Protein AF-A0A961UXJ8-F1 (afdb_monomer)

Radius of gyration: 20.01 Å; Cα contacts (8 Å, |Δi|>4): 29; chains: 1; bounding box: 29×19×73 Å

Foldseek 3Di:
DDPPPPPPPPPPPVVVVLVVQLVVQLVVLVVVLVVVCVVCVVVVHDDDPVNSVVSSVVSSVVSSVVVVVVSVVVVVVVD

Structure (mm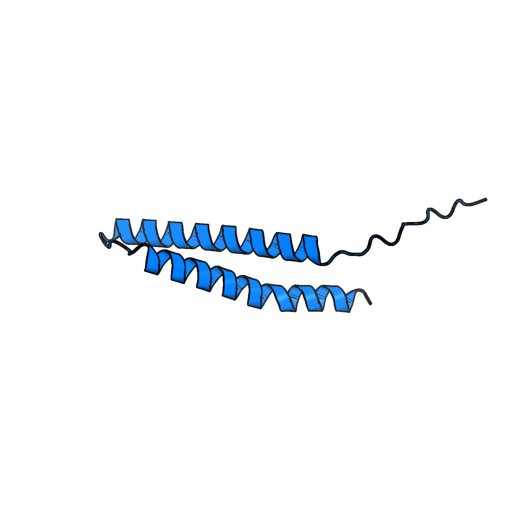CIF, N/CA/C/O backbone):
data_AF-A0A961UXJ8-F1
#
_entry.id   AF-A0A961UXJ8-F1
#
loop_
_atom_site.group_PDB
_atom_site.id
_atom_site.type_symbol
_atom_site.label_atom_id
_atom_site.label_alt_id
_atom_site.label_comp_id
_atom_site.label_asym_id
_atom_site.label_entity_id
_atom_site.label_seq_id
_atom_site.pdbx_PDB_ins_code
_atom_site.Cartn_x
_atom_site.Cartn_y
_atom_site.Cartn_z
_atom_site.occupancy
_atom_site.B_iso_or_equiv
_atom_site.auth_seq_id
_atom_site.auth_comp_id
_atom_site.auth_asym_id
_atom_site.auth_atom_id
_atom_site.pdbx_PDB_model_num
ATOM 1 N N . MET A 1 1 ? -7.172 5.499 57.260 1.00 39.91 1 MET A N 1
ATOM 2 C CA . MET A 1 1 ? -7.803 6.240 56.147 1.00 39.91 1 MET A CA 1
ATOM 3 C C . MET A 1 1 ? -7.023 5.932 54.879 1.00 39.91 1 MET A C 1
ATOM 5 O O . MET A 1 1 ? -6.058 6.613 54.565 1.00 39.91 1 MET A O 1
ATOM 9 N N . THR A 1 2 ? -7.359 4.830 54.217 1.00 46.12 2 THR A N 1
ATOM 10 C CA . THR A 1 2 ? -6.758 4.415 52.946 1.00 46.12 2 THR A CA 1
ATOM 11 C C . THR A 1 2 ? -7.471 5.162 51.830 1.00 46.12 2 THR A C 1
ATOM 13 O O . THR A 1 2 ? -8.642 4.915 51.552 1.00 46.12 2 THR A O 1
ATOM 16 N N . SER A 1 3 ? -6.777 6.144 51.257 1.00 46.22 3 SER A N 1
ATOM 17 C CA . SER A 1 3 ? -7.244 6.906 50.104 1.00 46.22 3 SER A CA 1
ATOM 18 C C . SER A 1 3 ? -7.429 5.939 48.936 1.00 46.22 3 SER A C 1
ATOM 20 O O . SER A 1 3 ? -6.453 5.451 48.366 1.00 46.22 3 SER A O 1
ATOM 22 N N . ALA A 1 4 ? -8.680 5.597 48.634 1.00 55.78 4 ALA A N 1
ATOM 23 C CA . ALA A 1 4 ? -9.029 4.894 47.414 1.00 55.78 4 ALA A CA 1
ATOM 24 C C . ALA A 1 4 ? -8.693 5.833 46.254 1.00 55.78 4 ALA A C 1
ATOM 26 O O . ALA A 1 4 ? -9.419 6.794 45.993 1.00 55.78 4 ALA A O 1
ATOM 27 N N . SER A 1 5 ? -7.553 5.584 45.609 1.00 48.84 5 SER A N 1
ATOM 28 C CA . SER A 1 5 ? -7.218 6.185 44.326 1.00 48.84 5 SER A CA 1
ATOM 29 C C . SER A 1 5 ? -8.353 5.832 43.373 1.00 48.84 5 SER A C 1
ATOM 31 O O . SER A 1 5 ? -8.471 4.693 42.922 1.00 48.84 5 SER A O 1
ATOM 33 N N . ARG A 1 6 ? -9.262 6.784 43.150 1.00 50.34 6 ARG A N 1
ATOM 34 C CA . ARG A 1 6 ? -10.260 6.701 42.092 1.00 50.34 6 ARG A CA 1
ATOM 35 C C . ARG A 1 6 ? -9.481 6.733 40.788 1.00 50.34 6 ARG A C 1
ATOM 37 O O . ARG A 1 6 ? -9.196 7.808 40.266 1.00 50.34 6 ARG A O 1
ATOM 44 N N . THR A 1 7 ? -9.133 5.553 40.286 1.00 54.41 7 THR A N 1
ATOM 45 C CA . THR A 1 7 ? -8.907 5.341 38.862 1.00 54.41 7 THR A CA 1
ATOM 46 C C . THR A 1 7 ? -10.168 5.847 38.185 1.00 54.41 7 THR A C 1
ATOM 48 O O . THR A 1 7 ? -11.231 5.234 38.266 1.00 54.41 7 THR A O 1
ATOM 51 N N . ILE A 1 8 ? -10.076 7.061 37.648 1.00 49.94 8 ILE A N 1
ATOM 52 C CA . ILE A 1 8 ? -11.080 7.624 36.764 1.00 49.94 8 ILE A CA 1
ATOM 53 C C . ILE A 1 8 ? -11.278 6.561 35.695 1.00 49.94 8 ILE A C 1
ATOM 55 O O . ILE A 1 8 ? -10.300 6.145 35.077 1.00 49.94 8 ILE A O 1
ATOM 59 N N . ALA A 1 9 ? -12.513 6.087 35.544 1.00 48.12 9 ALA A N 1
ATOM 60 C CA . ALA A 1 9 ? -12.929 5.307 34.395 1.00 48.12 9 ALA A CA 1
ATOM 61 C C . ALA A 1 9 ? -12.603 6.152 33.159 1.00 48.12 9 ALA A C 1
ATOM 63 O O . ALA A 1 9 ? -13.372 7.027 32.759 1.00 48.12 9 ALA A O 1
ATOM 64 N N . GLN A 1 10 ? -11.387 5.985 32.637 1.00 48.50 10 GLN A N 1
ATOM 65 C CA . GLN A 1 10 ? -11.015 6.477 31.332 1.00 48.50 10 GLN A CA 1
ATOM 66 C C . GLN A 1 10 ? -12.018 5.794 30.412 1.00 48.50 10 GLN A C 1
ATOM 68 O O . GLN A 1 10 ? -12.087 4.566 30.453 1.00 48.50 10 GLN A O 1
ATOM 73 N N . PRO A 1 11 ? -12.831 6.529 29.635 1.00 47.22 11 PRO A N 1
ATOM 74 C CA . PRO A 1 11 ? -13.553 5.890 28.558 1.00 47.22 11 PRO A CA 1
ATOM 75 C C . PRO A 1 11 ? -12.463 5.241 27.717 1.00 47.22 11 PRO A C 1
ATOM 77 O O . PRO A 1 11 ? -11.620 5.931 27.137 1.00 47.22 11 PRO A O 1
ATOM 80 N N . GLU A 1 12 ? -12.410 3.919 27.781 1.00 54.09 12 GLU A N 1
ATOM 81 C CA . GLU A 1 12 ? -11.571 3.035 26.997 1.00 54.09 12 GLU A CA 1
ATOM 82 C C . GLU A 1 12 ? -12.015 3.226 25.556 1.00 54.09 12 GLU A C 1
ATOM 84 O O . GLU A 1 12 ? -12.868 2.556 24.985 1.00 54.09 12 GLU A O 1
ATOM 89 N N . SER A 1 13 ? -11.521 4.336 25.030 1.00 47.50 13 SER A N 1
ATOM 90 C CA . SER A 1 13 ? -11.845 4.871 23.744 1.00 47.50 13 SER A CA 1
ATOM 91 C C . SER A 1 13 ? -11.300 3.847 22.773 1.00 47.50 13 SER A C 1
ATOM 93 O O . SER A 1 13 ? -10.092 3.685 22.609 1.00 47.50 13 SER A O 1
ATOM 95 N N . LEU A 1 14 ? -12.202 3.104 22.149 1.00 54.56 14 LEU A N 1
ATOM 96 C CA . LEU A 1 14 ? -11.873 2.217 21.043 1.00 54.56 14 LEU A CA 1
ATOM 97 C C . LEU A 1 14 ? -11.191 3.010 19.906 1.00 54.56 14 LEU A C 1
ATOM 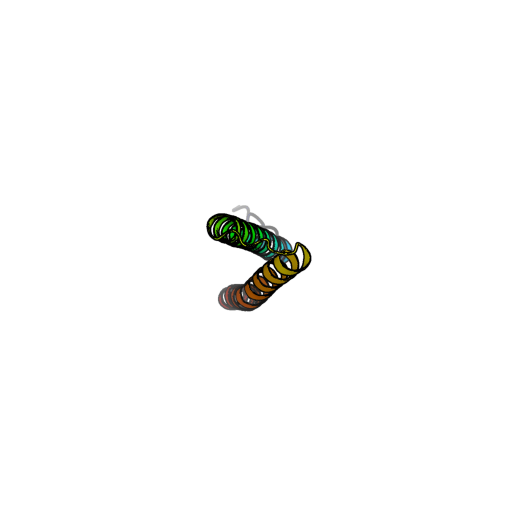99 O O . LEU A 1 14 ? -10.444 2.442 19.115 1.00 54.56 14 LEU A O 1
ATOM 103 N N . ALA A 1 15 ? -11.372 4.338 19.861 1.00 55.97 15 ALA A N 1
ATOM 104 C CA . ALA A 1 15 ? -10.859 5.229 18.825 1.00 55.97 15 ALA A CA 1
ATOM 105 C C . ALA A 1 15 ? -9.319 5.247 18.668 1.00 55.97 15 ALA A C 1
ATOM 107 O O . ALA A 1 15 ? -8.875 5.074 17.537 1.00 55.97 15 ALA A O 1
ATOM 108 N N . PRO A 1 16 ? -8.468 5.413 19.705 1.00 60.34 16 PRO A N 1
ATOM 109 C CA . PRO A 1 16 ? -7.011 5.326 19.573 1.00 60.34 16 PRO A CA 1
ATOM 110 C C . PRO A 1 16 ? -6.512 3.949 19.121 1.00 60.34 16 PRO A C 1
ATOM 112 O O . PRO A 1 16 ? -5.585 3.895 18.315 1.00 60.34 16 PRO A O 1
ATOM 115 N N . LYS A 1 17 ? -7.128 2.842 19.571 1.00 59.38 17 LYS A N 1
ATOM 116 C CA . LYS A 1 17 ? -6.768 1.494 19.087 1.00 59.38 17 LYS A CA 1
ATOM 117 C C . LYS A 1 17 ? -7.144 1.332 17.599 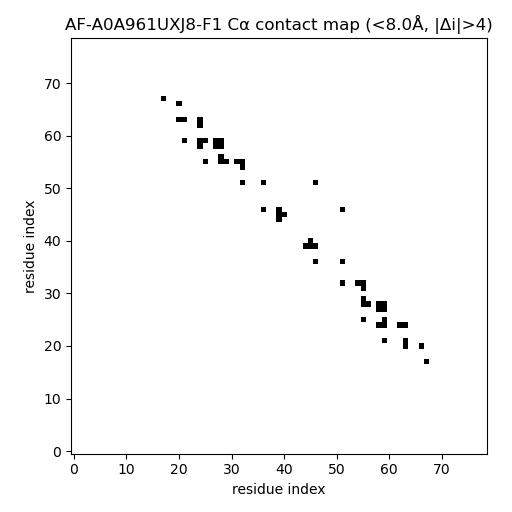1.00 59.38 17 LYS A C 1
ATOM 119 O O . LYS A 1 17 ? -6.309 0.892 16.812 1.00 59.38 17 LYS A O 1
ATOM 124 N N . VAL A 1 18 ? -8.341 1.771 17.187 1.00 63.72 18 VAL A N 1
ATOM 125 C CA . VAL A 1 18 ? -8.792 1.732 15.778 1.00 63.72 18 VAL A CA 1
ATOM 126 C C . VAL A 1 18 ? -7.943 2.649 14.890 1.00 63.72 18 VAL A C 1
ATOM 128 O O . VAL A 1 18 ? -7.553 2.257 13.791 1.00 63.72 18 VAL A O 1
ATOM 131 N N . ALA A 1 19 ? -7.595 3.846 15.369 1.00 64.62 19 ALA A N 1
ATOM 132 C CA . ALA A 1 19 ? -6.703 4.762 14.667 1.00 64.62 19 ALA A CA 1
ATOM 133 C C . ALA A 1 19 ? -5.303 4.154 14.498 1.00 64.62 19 ALA A C 1
ATOM 135 O O . ALA A 1 19 ? -4.744 4.208 13.405 1.00 64.62 19 ALA A O 1
ATOM 136 N N . GLY A 1 20 ? -4.763 3.510 15.539 1.00 68.88 20 GLY A N 1
ATOM 137 C CA . GLY A 1 20 ? -3.485 2.800 15.473 1.00 68.88 20 GLY A CA 1
ATOM 138 C C . GLY A 1 20 ? -3.476 1.690 14.418 1.00 68.88 20 GLY A C 1
ATOM 139 O O . GLY A 1 20 ? -2.537 1.601 13.630 1.00 68.88 20 GLY A O 1
ATOM 140 N N . VAL A 1 21 ? -4.549 0.898 14.337 1.00 70.00 21 VAL A N 1
ATOM 141 C CA . VAL A 1 21 ? -4.713 -0.147 13.312 1.00 70.00 21 VAL A CA 1
ATOM 142 C C . VAL A 1 21 ? -4.819 0.447 11.908 1.00 70.00 21 VAL A C 1
ATOM 144 O O . VAL A 1 21 ? -4.181 -0.056 10.985 1.00 70.00 21 VAL A O 1
ATOM 147 N N . ALA A 1 22 ? -5.571 1.536 11.732 1.00 71.12 22 ALA A N 1
ATOM 148 C CA . ALA A 1 22 ? -5.676 2.209 10.441 1.00 71.12 22 ALA A CA 1
ATOM 149 C C . ALA A 1 22 ? -4.302 2.713 9.962 1.00 71.12 22 ALA A C 1
ATOM 151 O O . ALA A 1 22 ? -3.915 2.440 8.823 1.00 71.12 22 ALA A O 1
ATOM 152 N N . PHE A 1 23 ? -3.525 3.352 10.845 1.00 76.12 23 PHE A N 1
ATOM 153 C 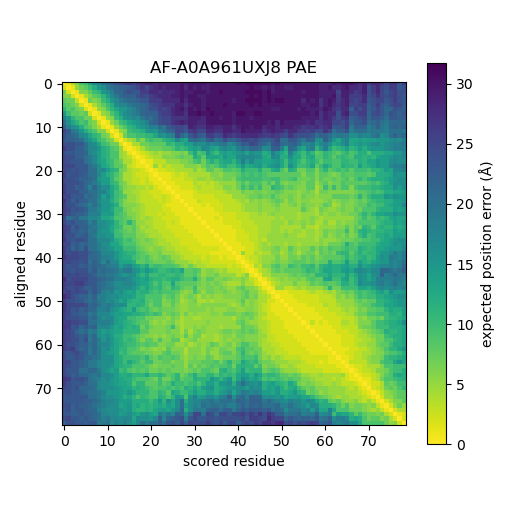CA . PHE A 1 23 ? -2.160 3.797 10.546 1.00 76.12 23 PHE A CA 1
ATOM 154 C C . PHE A 1 23 ? -1.208 2.635 10.243 1.00 76.12 23 PHE A C 1
ATOM 156 O O . PHE A 1 23 ? -0.452 2.709 9.274 1.00 76.12 23 PHE A O 1
ATOM 163 N N . ALA A 1 24 ? -1.268 1.548 11.017 1.00 76.50 24 ALA A N 1
ATOM 164 C CA . ALA A 1 24 ? -0.475 0.351 10.751 1.00 76.50 24 ALA A CA 1
ATOM 165 C C . ALA A 1 24 ? -0.821 -0.257 9.381 1.00 76.50 24 ALA A C 1
ATOM 167 O O . ALA A 1 24 ? 0.077 -0.601 8.614 1.00 76.50 24 ALA A O 1
ATOM 168 N N . SER A 1 25 ? -2.111 -0.308 9.029 1.00 76.19 25 SER A N 1
ATOM 169 C CA . SER A 1 25 ? -2.563 -0.832 7.737 1.00 76.19 25 SER A CA 1
ATOM 170 C C . SER A 1 25 ? -2.081 0.013 6.557 1.00 76.19 25 SER A C 1
ATOM 172 O O . SER A 1 25 ? -1.642 -0.541 5.550 1.00 76.19 25 SER A O 1
ATOM 174 N N . LEU A 1 26 ? -2.092 1.345 6.696 1.00 76.19 26 LEU A N 1
ATOM 175 C CA . LEU A 1 26 ? -1.593 2.268 5.678 1.00 76.19 26 LEU A CA 1
ATOM 176 C C . LEU A 1 26 ? -0.087 2.107 5.486 1.00 76.19 26 LEU A C 1
ATOM 178 O O . LEU A 1 26 ? 0.382 2.050 4.352 1.00 76.19 26 LEU A O 1
ATOM 182 N N . PHE A 1 27 ? 0.669 1.980 6.579 1.00 79.56 27 PHE A N 1
ATOM 183 C CA . PHE A 1 27 ? 2.108 1.752 6.509 1.00 79.56 27 PHE A CA 1
ATOM 184 C C . PHE A 1 27 ? 2.436 0.444 5.779 1.00 79.56 27 PHE A C 1
ATOM 186 O O . PHE A 1 27 ? 3.253 0.432 4.859 1.00 79.56 27 PHE A O 1
ATOM 193 N N . THR A 1 28 ? 1.752 -0.648 6.130 1.00 81.62 28 THR A N 1
ATOM 194 C CA . THR A 1 28 ? 1.918 -1.940 5.454 1.00 81.62 28 THR A CA 1
ATOM 195 C C . THR A 1 28 ? 1.506 -1.877 3.982 1.00 81.62 28 THR A C 1
ATOM 197 O O . THR A 1 28 ? 2.214 -2.422 3.136 1.00 81.62 28 THR A O 1
ATOM 200 N N . ALA A 1 29 ? 0.410 -1.189 3.650 1.00 79.19 29 ALA A N 1
ATOM 201 C CA . ALA A 1 29 ? -0.030 -1.008 2.269 1.00 79.19 29 ALA A CA 1
ATOM 202 C C . ALA A 1 29 ? 1.016 -0.251 1.436 1.00 79.19 29 ALA A C 1
ATOM 204 O O . ALA A 1 29 ? 1.399 -0.720 0.367 1.00 79.19 29 ALA A O 1
ATOM 205 N N . VAL A 1 30 ? 1.541 0.869 1.944 1.00 83.00 30 VAL A N 1
ATOM 206 C CA . VAL A 1 30 ? 2.593 1.647 1.267 1.00 83.00 30 VAL A CA 1
ATOM 207 C C . VAL A 1 30 ? 3.868 0.821 1.098 1.00 83.00 30 VAL A C 1
ATOM 209 O O . VAL A 1 30 ? 4.460 0.833 0.020 1.00 83.00 30 VAL A O 1
ATOM 212 N N . PHE A 1 31 ? 4.270 0.065 2.123 1.00 86.88 31 PHE A N 1
ATOM 213 C CA . PHE A 1 31 ? 5.440 -0.811 2.055 1.00 86.88 31 PHE A CA 1
ATOM 214 C C . PHE A 1 31 ? 5.311 -1.860 0.940 1.00 86.88 31 PHE A C 1
ATOM 216 O O . PHE A 1 31 ? 6.227 -2.029 0.134 1.00 86.88 31 PHE A O 1
ATOM 223 N N . TRP A 1 32 ? 4.158 -2.528 0.845 1.00 84.25 32 TRP A N 1
ATOM 224 C CA . TRP A 1 32 ? 3.912 -3.527 -0.196 1.00 84.25 32 TRP A CA 1
ATOM 225 C C . TRP A 1 32 ? 3.810 -2.919 -1.593 1.00 84.25 32 TRP A C 1
ATOM 227 O O . TRP A 1 32 ? 4.391 -3.459 -2.530 1.00 84.25 32 TRP A O 1
ATOM 237 N N . VAL A 1 33 ? 3.140 -1.776 -1.740 1.00 85.88 33 VAL A N 1
ATOM 238 C CA . VAL A 1 33 ? 3.071 -1.031 -3.007 1.00 85.88 33 VAL A CA 1
ATOM 239 C C . VAL A 1 33 ? 4.474 -0.622 -3.472 1.00 85.88 33 VAL A C 1
ATOM 241 O O . VAL A 1 33 ? 4.803 -0.782 -4.647 1.00 85.88 33 VAL A O 1
ATOM 244 N N . ALA A 1 34 ? 5.338 -0.172 -2.558 1.00 85.25 34 ALA A N 1
ATOM 245 C CA . ALA A 1 34 ? 6.727 0.160 -2.866 1.00 85.25 34 ALA A CA 1
ATOM 246 C C . ALA A 1 34 ? 7.541 -1.073 -3.294 1.00 85.25 34 ALA A C 1
ATOM 248 O O . ALA A 1 34 ? 8.276 -1.001 -4.279 1.00 85.25 34 ALA A O 1
ATOM 249 N N . MET A 1 35 ? 7.380 -2.211 -2.606 1.00 86.69 35 MET A N 1
ATOM 250 C CA . MET A 1 35 ? 8.000 -3.481 -3.005 1.00 86.69 35 MET A CA 1
ATOM 251 C C . MET A 1 35 ? 7.547 -3.920 -4.401 1.00 86.69 35 MET A C 1
ATOM 253 O O . MET A 1 35 ? 8.394 -4.251 -5.225 1.00 86.69 35 MET A O 1
ATOM 257 N N . ILE A 1 36 ? 6.245 -3.860 -4.696 1.00 85.62 36 ILE A N 1
ATOM 258 C CA . ILE A 1 36 ? 5.688 -4.218 -6.010 1.00 85.62 36 ILE A CA 1
ATOM 259 C C . ILE A 1 36 ? 6.252 -3.309 -7.103 1.00 85.62 36 ILE A C 1
ATOM 261 O O . ILE A 1 36 ? 6.706 -3.810 -8.130 1.00 85.62 36 ILE A O 1
ATOM 265 N N . SER A 1 37 ? 6.298 -1.994 -6.875 1.00 84.06 37 SER A N 1
ATOM 266 C CA . SER A 1 37 ? 6.922 -1.045 -7.805 1.00 84.06 37 SER A CA 1
ATOM 267 C C . SER A 1 37 ? 8.402 -1.344 -8.038 1.00 84.06 37 SER A C 1
ATOM 269 O O . SER A 1 37 ? 8.859 -1.325 -9.179 1.00 84.06 37 SER A O 1
ATOM 271 N N . LEU A 1 38 ? 9.156 -1.652 -6.978 1.00 86.44 38 LEU A N 1
ATOM 272 C CA . LEU 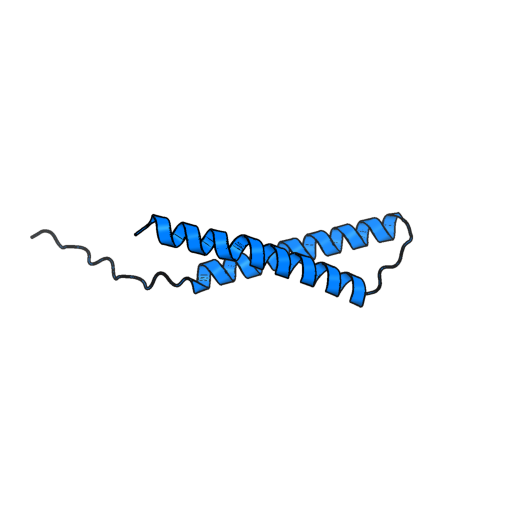A 1 38 ? 10.574 -1.995 -7.082 1.00 86.44 38 LEU A CA 1
ATOM 273 C C . LEU A 1 38 ? 10.778 -3.278 -7.898 1.00 86.44 38 LEU A C 1
ATOM 275 O O . LEU A 1 38 ? 11.644 -3.330 -8.768 1.00 86.44 38 LEU A O 1
ATOM 279 N N . THR A 1 39 ? 9.954 -4.299 -7.651 1.00 86.69 39 THR A N 1
ATOM 280 C CA . THR A 1 39 ? 9.960 -5.542 -8.424 1.00 86.69 39 THR A CA 1
ATOM 281 C C . THR A 1 39 ? 9.582 -5.280 -9.883 1.00 86.69 39 THR A C 1
ATOM 283 O O . THR A 1 39 ? 10.289 -5.738 -10.771 1.00 86.69 39 THR A O 1
ATOM 286 N N . GLY A 1 40 ? 8.546 -4.483 -10.155 1.00 84.50 40 GLY A N 1
ATOM 287 C CA . GLY A 1 40 ? 8.156 -4.092 -11.515 1.00 84.50 40 GLY A CA 1
ATOM 288 C C . GLY A 1 40 ? 9.293 -3.438 -12.286 1.00 84.50 40 GLY A C 1
ATOM 289 O O . GLY A 1 40 ? 9.614 -3.873 -13.389 1.00 84.50 40 GLY A O 1
ATOM 290 N N . MET A 1 41 ? 9.975 -2.474 -11.661 1.00 83.88 41 MET A N 1
ATOM 291 C CA . MET A 1 41 ? 11.157 -1.836 -12.242 1.00 83.88 41 MET A CA 1
ATOM 292 C C . MET A 1 41 ? 12.279 -2.840 -12.526 1.00 83.88 41 MET A C 1
ATOM 294 O O . MET A 1 41 ? 12.898 -2.764 -13.585 1.00 83.88 41 MET A O 1
ATOM 298 N N . ALA A 1 42 ? 12.506 -3.817 -11.641 1.00 87.19 42 ALA A N 1
ATOM 299 C CA . ALA A 1 42 ? 13.498 -4.873 -11.861 1.00 87.19 42 ALA A CA 1
ATOM 300 C C . ALA A 1 42 ? 13.161 -5.785 -13.060 1.00 87.19 42 ALA A C 1
ATOM 302 O O . ALA A 1 42 ? 14.071 -6.305 -13.701 1.00 87.19 42 ALA A O 1
ATOM 303 N N . PHE A 1 43 ? 11.876 -5.941 -13.396 1.00 87.69 43 PHE A N 1
ATOM 304 C CA . PHE A 1 43 ? 11.403 -6.677 -14.577 1.00 87.69 43 PHE A CA 1
ATOM 305 C C . PHE A 1 43 ? 11.142 -5.781 -15.804 1.00 87.69 43 PHE A C 1
ATOM 307 O O . PHE A 1 43 ? 10.709 -6.280 -16.842 1.00 87.69 43 PHE A O 1
ATOM 314 N N . GLY A 1 44 ? 11.401 -4.470 -15.714 1.00 83.31 44 GLY A N 1
ATOM 315 C CA . GLY A 1 44 ? 11.148 -3.507 -16.794 1.00 83.31 44 GLY A CA 1
ATOM 316 C C . GLY A 1 44 ? 9.664 -3.204 -17.043 1.00 83.31 44 GLY A C 1
ATOM 317 O O . GLY A 1 44 ? 9.313 -2.677 -18.095 1.00 83.31 44 GLY A O 1
ATOM 318 N N . ILE A 1 45 ? 8.789 -3.536 -16.092 1.00 82.75 45 ILE A N 1
ATOM 319 C CA . ILE A 1 45 ? 7.345 -3.314 -16.171 1.00 82.75 45 ILE A CA 1
ATOM 320 C C . ILE A 1 45 ? 7.010 -1.984 -15.497 1.00 82.75 45 ILE A C 1
ATOM 322 O O . ILE A 1 45 ? 7.331 -1.756 -14.331 1.00 82.75 45 ILE A O 1
ATOM 326 N N . SER A 1 46 ? 6.336 -1.103 -16.234 1.00 78.19 46 SER A N 1
ATOM 327 C CA . SER A 1 46 ? 5.790 0.147 -15.704 1.00 78.19 46 SER A CA 1
ATOM 328 C C . SER A 1 46 ? 4.393 -0.116 -15.151 1.00 78.19 46 SER A C 1
ATOM 330 O O . SER A 1 46 ? 3.488 -0.464 -15.908 1.00 78.19 46 SER A O 1
ATOM 332 N N . PHE A 1 47 ? 4.210 0.028 -13.840 1.00 78.00 47 PHE A N 1
ATOM 333 C CA . PHE A 1 47 ? 2.881 -0.044 -13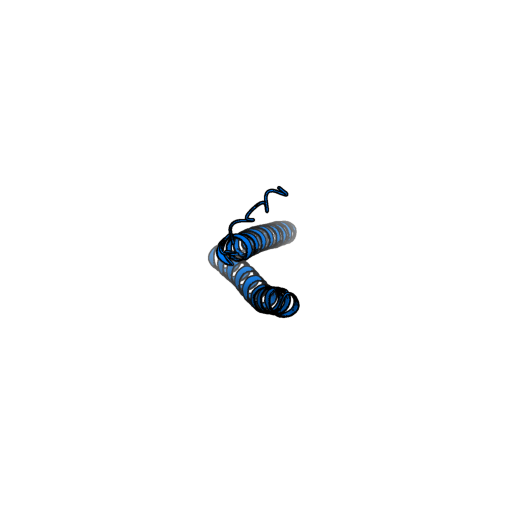.241 1.00 78.00 47 PHE A CA 1
ATOM 334 C C . PHE A 1 47 ? 2.195 1.314 -13.310 1.00 78.00 47 PHE A C 1
ATOM 336 O O . PHE A 1 47 ? 2.790 2.336 -12.966 1.00 78.00 47 PHE A O 1
ATOM 343 N N . ASP A 1 48 ? 0.936 1.303 -13.741 1.00 83.81 48 ASP A N 1
ATOM 344 C CA . ASP A 1 48 ? 0.120 2.506 -13.768 1.00 83.81 48 ASP A CA 1
ATOM 345 C C . ASP A 1 48 ? -0.238 2.946 -12.342 1.00 83.81 48 ASP A C 1
ATOM 347 O O . ASP A 1 48 ? -0.432 2.121 -11.438 1.00 83.81 48 ASP A O 1
ATOM 351 N N . LEU A 1 49 ? -0.332 4.256 -12.132 1.00 78.12 49 LEU A N 1
ATOM 352 C CA . LEU A 1 49 ? -0.486 4.843 -10.798 1.00 78.12 49 LEU A CA 1
ATOM 353 C C . LEU A 1 49 ? -1.831 4.444 -10.170 1.00 78.12 49 LEU A C 1
ATOM 355 O O . LEU A 1 49 ? -1.921 4.195 -8.968 1.00 78.12 49 LEU A O 1
ATOM 359 N N . GLU A 1 50 ? -2.853 4.293 -11.013 1.00 79.62 50 GLU A N 1
ATOM 360 C CA . GLU A 1 50 ? -4.180 3.808 -10.634 1.00 79.62 50 GLU A CA 1
ATOM 361 C C . GLU A 1 50 ? -4.149 2.346 -10.158 1.00 79.62 50 GLU A C 1
ATOM 363 O O . GLU A 1 50 ? -4.781 1.999 -9.159 1.00 79.62 50 GLU A O 1
ATOM 368 N N . SER A 1 51 ? -3.340 1.498 -10.803 1.00 79.06 51 SER A N 1
ATOM 369 C CA . SER A 1 51 ? -3.188 0.090 -10.411 1.00 79.06 51 SER A CA 1
ATOM 370 C C . SER A 1 51 ? -2.515 -0.038 -9.043 1.00 79.06 51 SER A C 1
ATOM 372 O O . SER A 1 51 ? -2.970 -0.803 -8.194 1.00 79.06 51 SER A O 1
ATOM 374 N N . LEU A 1 52 ? -1.466 0.750 -8.790 1.00 79.19 52 LEU A N 1
ATOM 375 C CA . LEU A 1 52 ? -0.780 0.788 -7.493 1.00 79.19 52 LEU A CA 1
ATOM 376 C C . LEU A 1 52 ? -1.693 1.307 -6.373 1.00 79.19 52 LEU A C 1
ATOM 378 O O . LEU A 1 52 ? -1.683 0.759 -5.269 1.00 79.19 52 LEU A O 1
ATOM 382 N N . ALA A 1 53 ? -2.515 2.321 -6.661 1.00 79.62 53 ALA A N 1
ATOM 383 C CA . ALA A 1 53 ? -3.489 2.850 -5.712 1.00 79.62 53 ALA A CA 1
ATOM 384 C C . ALA A 1 53 ? -4.575 1.819 -5.365 1.00 79.62 53 ALA A C 1
ATOM 386 O O . ALA A 1 53 ? -4.884 1.631 -4.188 1.00 79.62 53 ALA A O 1
ATOM 387 N N . LEU A 1 54 ? -5.107 1.101 -6.361 1.00 84.56 54 LEU A N 1
ATOM 388 C CA . LEU A 1 54 ? -6.080 0.025 -6.146 1.00 84.56 54 LEU A CA 1
ATOM 389 C C . LEU A 1 54 ? -5.505 -1.105 -5.290 1.00 84.56 54 LEU A C 1
ATOM 391 O O . LEU A 1 54 ? -6.166 -1.563 -4.358 1.00 84.56 54 LEU A O 1
ATOM 395 N N . VAL A 1 55 ? -4.262 -1.518 -5.557 1.00 84.75 55 VAL A N 1
ATOM 396 C CA . VAL A 1 55 ? -3.572 -2.545 -4.765 1.00 84.75 55 VAL A CA 1
ATOM 397 C C . VAL A 1 55 ? -3.368 -2.078 -3.322 1.00 84.75 55 VAL A C 1
ATOM 399 O O . VAL A 1 55 ? -3.690 -2.815 -2.391 1.00 84.75 55 VAL A O 1
ATOM 402 N N . GLY A 1 56 ? -2.905 -0.842 -3.113 1.00 80.25 56 GLY A N 1
ATOM 403 C CA . GLY A 1 56 ? -2.751 -0.267 -1.775 1.00 80.25 56 GLY A CA 1
ATOM 404 C C . GLY A 1 56 ? -4.072 -0.199 -1.003 1.00 80.25 56 GLY A C 1
ATOM 405 O O . GLY A 1 56 ? -4.137 -0.630 0.150 1.00 80.25 56 GLY A O 1
ATOM 406 N N . CYS A 1 57 ? -5.144 0.268 -1.650 1.00 82.94 57 CYS A N 1
ATOM 407 C CA . CYS A 1 57 ? -6.487 0.304 -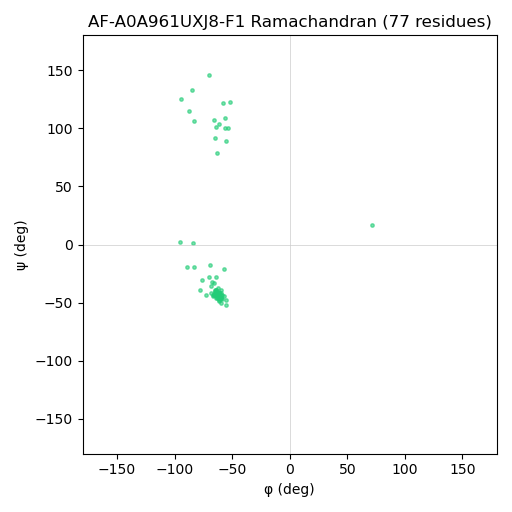1.068 1.00 82.94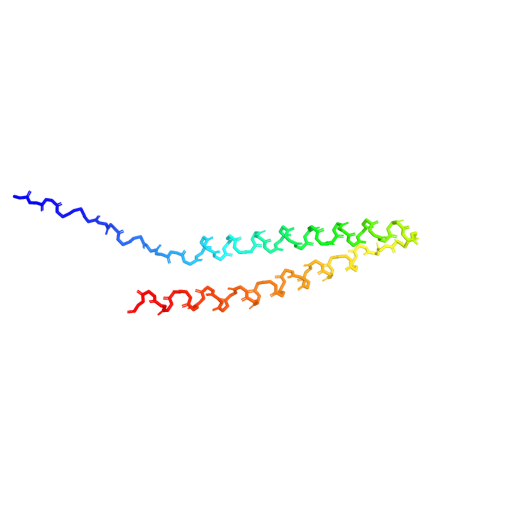 57 CYS A CA 1
ATOM 408 C C . CYS A 1 57 ? -7.007 -1.094 -0.717 1.00 82.94 57 CYS A C 1
ATOM 410 O O . CYS A 1 57 ? -7.574 -1.277 0.360 1.00 82.94 57 CYS A O 1
ATOM 412 N N . ALA A 1 58 ? -6.789 -2.091 -1.579 1.00 86.31 58 ALA A N 1
ATOM 413 C CA . ALA A 1 58 ? -7.196 -3.469 -1.318 1.00 86.31 58 ALA A CA 1
ATOM 414 C C . ALA A 1 58 ? -6.475 -4.057 -0.094 1.00 86.31 58 ALA A C 1
ATOM 416 O O . ALA A 1 58 ? -7.115 -4.679 0.754 1.00 86.31 58 ALA A O 1
ATOM 417 N N . ILE A 1 59 ? -5.166 -3.812 0.041 1.00 83.50 59 ILE A N 1
ATOM 418 C CA . ILE A 1 59 ? -4.375 -4.260 1.198 1.00 83.50 59 ILE A CA 1
ATOM 419 C C . ILE A 1 59 ? -4.862 -3.578 2.482 1.00 83.50 59 ILE A C 1
ATOM 421 O O . ILE A 1 59 ? -5.086 -4.252 3.487 1.00 83.50 59 ILE A O 1
ATOM 425 N N . ALA A 1 60 ? -5.074 -2.259 2.453 1.00 78.56 60 ALA A N 1
ATOM 426 C CA . ALA A 1 60 ? -5.563 -1.512 3.611 1.00 78.56 60 ALA A CA 1
ATOM 427 C C . ALA A 1 60 ? -6.967 -1.973 4.046 1.00 78.56 60 ALA A C 1
ATOM 429 O O . ALA A 1 60 ? -7.202 -2.198 5.235 1.00 78.56 60 ALA A O 1
ATOM 430 N N . ALA A 1 61 ? -7.883 -2.184 3.094 1.00 80.94 61 ALA A N 1
ATOM 431 C CA . ALA A 1 61 ? -9.228 -2.688 3.368 1.00 80.94 61 ALA A CA 1
ATOM 432 C C . ALA A 1 61 ? -9.203 -4.113 3.941 1.00 80.94 61 ALA A C 1
ATOM 434 O O . ALA A 1 61 ? -9.906 -4.399 4.910 1.00 80.94 61 ALA A O 1
ATOM 435 N N . PHE A 1 62 ? -8.357 -4.991 3.392 1.00 82.31 62 PHE A N 1
ATOM 436 C CA . PHE A 1 62 ? -8.174 -6.348 3.902 1.00 82.31 62 PHE A CA 1
ATOM 437 C C . PHE A 1 62 ? -7.659 -6.342 5.345 1.00 82.31 62 PHE A C 1
ATOM 439 O O . PHE A 1 62 ? -8.243 -6.988 6.212 1.00 82.31 62 PHE A O 1
ATOM 446 N N . LEU A 1 63 ? -6.614 -5.561 5.632 1.00 78.50 63 LEU A N 1
ATOM 447 C CA . LEU A 1 63 ? -6.052 -5.448 6.979 1.00 78.50 63 LEU A CA 1
ATOM 448 C C . LEU A 1 63 ? -7.056 -4.845 7.967 1.00 78.50 63 LEU A C 1
ATOM 450 O O . LEU A 1 63 ? -7.217 -5.369 9.064 1.00 78.50 63 LEU A O 1
ATOM 454 N N . SER A 1 64 ? -7.791 -3.801 7.576 1.00 75.94 64 SER A N 1
ATOM 455 C CA . SER A 1 64 ? -8.851 -3.220 8.408 1.00 75.94 64 SER A CA 1
ATOM 456 C C . SER A 1 64 ? -9.971 -4.228 8.704 1.00 75.94 64 SER A C 1
ATOM 458 O O . SER A 1 64 ? -10.434 -4.325 9.845 1.00 75.94 64 SER A O 1
ATOM 460 N N . GLY A 1 65 ? -10.358 -5.026 7.705 1.00 79.69 65 GLY A N 1
ATOM 461 C CA . GLY A 1 65 ? -11.371 -6.071 7.834 1.00 79.69 65 GLY A CA 1
ATOM 462 C C . GLY A 1 65 ? -10.939 -7.248 8.710 1.00 79.69 65 GLY A C 1
ATOM 463 O O . GLY A 1 65 ? -11.762 -7.774 9.451 1.00 79.69 65 GLY A O 1
ATOM 464 N N . VAL A 1 66 ? -9.662 -7.642 8.677 1.00 78.56 66 VAL A N 1
ATOM 465 C CA . VAL A 1 66 ? -9.119 -8.717 9.529 1.00 78.56 66 VAL A CA 1
ATOM 466 C C . VAL A 1 66 ? -8.858 -8.225 10.956 1.00 78.56 66 VAL A C 1
ATOM 468 O O . VAL A 1 66 ? -9.146 -8.940 11.915 1.00 78.56 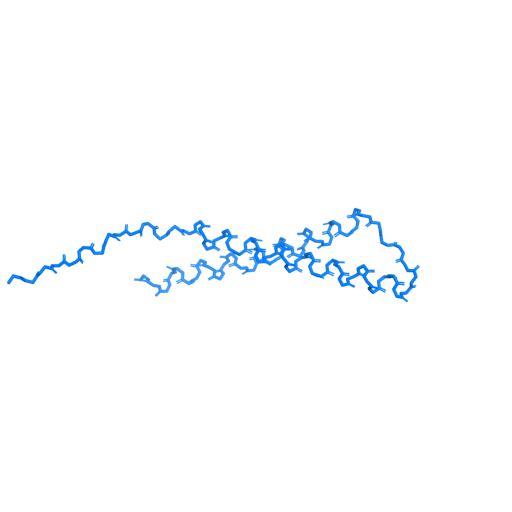66 VAL A O 1
ATOM 471 N N . CYS A 1 67 ? -8.360 -6.998 11.129 1.00 73.19 67 CYS A N 1
ATOM 472 C CA . CYS A 1 67 ? -8.051 -6.441 12.447 1.00 73.19 67 CYS A CA 1
ATOM 473 C C . CYS A 1 67 ? -9.296 -5.989 13.231 1.00 73.19 67 CYS A C 1
ATOM 475 O O . CYS A 1 67 ? -9.295 -6.086 14.458 1.00 73.19 67 CYS A O 1
ATOM 477 N N . SER A 1 68 ? -10.368 -5.546 12.561 1.00 70.94 68 SER A N 1
ATOM 478 C CA . SER A 1 68 ? -11.626 -5.141 13.219 1.00 70.94 68 SER A CA 1
ATOM 479 C C . SER A 1 68 ? -12.242 -6.221 14.130 1.00 70.94 68 SER A C 1
ATOM 481 O O . SER A 1 68 ? -12.511 -5.923 15.294 1.00 70.94 68 SER A O 1
ATOM 483 N N . PRO A 1 69 ? -12.459 -7.476 13.681 1.00 68.12 69 PRO A N 1
ATOM 484 C CA . PRO A 1 69 ? -13.034 -8.521 14.528 1.00 68.12 69 PRO A CA 1
ATOM 485 C C . PRO A 1 69 ? -12.082 -9.000 15.633 1.00 68.12 69 PRO A C 1
ATOM 487 O O . PRO A 1 69 ? -12.556 -9.425 16.683 1.00 68.12 69 PRO A O 1
ATOM 490 N N . LEU A 1 70 ? -10.760 -8.917 15.432 1.00 66.75 70 LEU A N 1
ATOM 491 C CA . LEU A 1 70 ? -9.769 -9.214 16.474 1.00 66.75 70 LEU A CA 1
ATOM 492 C C . LEU A 1 70 ? -9.850 -8.205 17.626 1.00 66.75 70 LEU A C 1
ATOM 494 O O . LEU A 1 70 ? -9.867 -8.616 18.780 1.00 66.75 70 LEU A O 1
ATOM 498 N N . MET A 1 71 ? -9.993 -6.911 17.321 1.00 61.84 71 MET A N 1
ATOM 499 C CA . MET A 1 71 ? -10.212 -5.885 18.347 1.00 61.84 71 MET A CA 1
ATOM 500 C C . MET A 1 71 ? -11.529 -6.076 19.100 1.00 61.84 71 MET A C 1
ATOM 502 O O . MET A 1 71 ? -11.561 -5.868 20.307 1.00 61.84 71 MET A O 1
ATOM 506 N N . LEU A 1 72 ? -12.598 -6.472 18.400 1.00 63.91 72 LEU A N 1
ATOM 507 C CA . LEU A 1 72 ? -13.908 -6.691 19.020 1.00 63.91 72 LEU A CA 1
ATOM 508 C C . LEU A 1 72 ? -13.909 -7.900 19.970 1.00 63.91 72 LEU A C 1
ATOM 510 O O . LEU A 1 72 ? -14.635 -7.900 20.961 1.00 63.91 72 LEU A O 1
ATOM 514 N N . ARG A 1 73 ? -13.101 -8.925 19.665 1.00 63.50 73 ARG A N 1
ATOM 515 C CA . ARG A 1 73 ? -12.918 -10.103 20.524 1.00 63.50 73 ARG A CA 1
ATOM 516 C C . ARG A 1 73 ? -12.100 -9.797 21.773 1.00 63.50 73 ARG A C 1
ATOM 518 O O . ARG A 1 73 ? -12.515 -10.208 22.845 1.00 63.50 73 ARG A O 1
ATOM 525 N N . ASP A 1 74 ? -11.014 -9.041 21.636 1.00 60.38 74 ASP A N 1
ATOM 526 C CA . ASP A 1 74 ? -10.157 -8.620 22.755 1.00 60.38 74 ASP A CA 1
ATOM 527 C C . ASP A 1 74 ? -10.976 -7.861 23.817 1.00 60.38 74 ASP A C 1
ATOM 529 O O . ASP A 1 74 ? -10.949 -8.191 24.993 1.00 60.38 74 ASP A O 1
ATOM 533 N N . THR A 1 75 ? -11.843 -6.939 23.384 1.00 56.88 75 THR A N 1
ATOM 534 C CA . THR A 1 75 ? -12.738 -6.188 24.285 1.00 56.88 75 THR A CA 1
ATOM 535 C C . THR A 1 75 ? -13.857 -7.007 24.931 1.00 56.88 75 THR A C 1
ATOM 537 O O . THR A 1 75 ? -14.472 -6.532 25.879 1.00 56.88 75 THR A O 1
ATOM 540 N N . LEU A 1 76 ? -14.178 -8.192 24.403 1.00 57.25 76 LEU A N 1
ATOM 541 C CA . LEU A 1 76 ? -15.202 -9.078 24.972 1.00 57.25 76 LEU A CA 1
ATOM 542 C C . LEU A 1 76 ? -14.631 -10.041 26.021 1.00 57.25 76 LEU A C 1
ATOM 544 O O . LEU A 1 76 ? -15.409 -10.585 26.793 1.00 57.25 76 LEU A O 1
ATOM 548 N N . GLU A 1 77 ? -13.316 -10.276 26.035 1.00 52.44 77 GLU A N 1
ATOM 549 C CA . GLU A 1 77 ? -12.659 -11.188 26.985 1.00 52.44 77 GLU A CA 1
ATOM 550 C C . GLU A 1 77 ? -12.359 -10.513 28.339 1.00 52.44 77 GLU A C 1
ATOM 552 O O . GLU A 1 77 ? -12.215 -11.195 29.351 1.00 52.44 77 GLU A O 1
ATOM 557 N N . ASP A 1 78 ? -12.331 -9.176 28.368 1.00 52.28 78 ASP A N 1
ATOM 558 C CA . ASP A 1 78 ? -12.139 -8.355 29.573 1.00 52.28 78 ASP A CA 1
ATOM 559 C C . ASP A 1 78 ? -13.439 -8.093 30.382 1.00 52.28 78 ASP A C 1
ATOM 561 O O . ASP A 1 78 ? -13.393 -7.388 31.395 1.00 52.28 78 ASP A O 1
ATOM 565 N N . TYR A 1 79 ? -14.595 -8.636 29.963 1.00 48.31 79 TYR A N 1
ATOM 566 C CA . TYR A 1 79 ? -15.913 -8.452 30.610 1.00 48.31 79 TYR A CA 1
ATOM 567 C C . TYR A 1 79 ? -16.467 -9.755 31.200 1.00 48.31 79 TYR A C 1
ATOM 569 O O . TYR A 1 79 ? -17.009 -9.703 32.330 1.00 48.31 79 TYR A O 1
#

pLDDT: mean 70.93, std 13.79, range [39.91, 87.69]

Solvent-accessible surface area (backbone atoms only — not comparable to full-atom values): 4640 Å² total; per-residue (Å²): 136,82,80,76,79,75,74,70,82,65,79,82,57,62,59,65,60,53,49,51,50,52,53,51,25,49,53,53,17,53,52,51,42,50,50,51,52,52,52,28,55,75,72,73,46,85,78,53,71,67,59,48,50,51,52,25,51,50,46,27,53,49,44,49,62,59,49,50,60,54,54,56,48,59,66,59,74,80,110

Secondary structure (DSSP, 8-state):
-------------HHHHHHHHHHHHHHHHHHHHHHHHHHHHHTT----HHHHHHHHHHHHHHHHHHHHHHHHHHHHHT-

Sequence (79 aa):
MTSASRTIAQPESLAPKVAGVAFASLFTAVFWVAMISLTGMAFGISFDLESLALVGCAIAAFLSGVCSPLMLRDTLEDY

Nearest PDB structures (foldseek):
  4ysx-assembly2_G  TM=4.867E-01  e=2.485E+00  Ascaris suum
  2wqy-assembly2_P  TM=5.546E-01  e=6.829E+00  Gallus gallus
  2fbw-assembly1_C  TM=3.669E-01  e=6.019E+00  Gallus gallus
  2h88-assembly1_C  TM=3.851E-01  e=8.793E+00  Gallus gallus

Mean predicted aligned error: 12.38 Å